Protein AF-A0A634SJA3-F1 (afdb_monomer_lite)

Structure (mmCIF, N/CA/C/O backbone):
data_AF-A0A634SJA3-F1
#
_entry.id   AF-A0A634SJA3-F1
#
loop_
_atom_site.group_PDB
_atom_site.id
_atom_site.type_symbol
_atom_site.label_atom_id
_atom_site.label_alt_id
_atom_site.label_comp_id
_atom_site.label_asym_id
_atom_site.label_entity_id
_atom_site.label_seq_id
_atom_site.pdbx_PDB_ins_code
_atom_site.Cartn_x
_atom_site.Cartn_y
_atom_site.Cartn_z
_atom_site.occupancy
_atom_site.B_iso_or_equiv
_atom_site.auth_seq_id
_atom_site.auth_comp_id
_atom_site.auth_asym_id
_atom_site.auth_atom_id
_atom_site.pdbx_PDB_model_num
ATOM 1 N N . SER A 1 1 ? 18.420 -2.431 -9.623 1.00 83.38 1 SER A N 1
ATOM 2 C CA . SER A 1 1 ? 17.813 -1.610 -10.699 1.00 83.38 1 SER A CA 1
ATOM 3 C C . SER A 1 1 ? 16.588 -0.881 -10.156 1.00 83.38 1 SER A C 1
ATOM 5 O O . SER A 1 1 ? 16.054 -1.314 -9.140 1.00 83.38 1 SER A O 1
ATOM 7 N N . ARG A 1 2 ? 16.117 0.197 -10.808 1.00 91.25 2 ARG A N 1
ATOM 8 C CA . ARG A 1 2 ? 14.916 0.947 -10.366 1.00 91.25 2 ARG A CA 1
ATOM 9 C C . ARG A 1 2 ? 13.668 0.058 -10.264 1.00 91.25 2 ARG A C 1
ATOM 11 O O . ARG A 1 2 ? 12.908 0.190 -9.316 1.00 91.25 2 ARG A O 1
ATOM 18 N N . TYR A 1 3 ? 13.510 -0.892 -11.187 1.00 94.38 3 TYR A N 1
ATOM 19 C CA . TYR A 1 3 ? 12.440 -1.893 -11.140 1.00 94.38 3 TYR A CA 1
ATOM 20 C C . TYR A 1 3 ? 12.513 -2.790 -9.892 1.00 94.38 3 TYR A C 1
ATOM 22 O O . TYR A 1 3 ? 11.496 -3.015 -9.246 1.00 94.38 3 TYR A O 1
ATOM 30 N N . ALA A 1 4 ? 13.707 -3.266 -9.515 1.00 94.94 4 ALA A N 1
ATOM 31 C CA . ALA A 1 4 ? 13.876 -4.087 -8.313 1.00 94.94 4 ALA A CA 1
ATOM 32 C C . ALA A 1 4 ? 13.515 -3.314 -7.033 1.00 94.94 4 ALA A C 1
ATOM 34 O O . ALA A 1 4 ? 12.789 -3.842 -6.197 1.00 94.94 4 ALA A O 1
ATOM 35 N N . ALA A 1 5 ? 13.945 -2.051 -6.930 1.00 96.38 5 ALA A N 1
ATOM 36 C CA . ALA A 1 5 ? 13.578 -1.182 -5.813 1.00 96.38 5 ALA A CA 1
ATOM 37 C C . ALA A 1 5 ? 12.058 -0.956 -5.752 1.00 96.38 5 ALA A C 1
ATOM 39 O O . ALA A 1 5 ? 11.455 -1.135 -4.704 1.00 96.38 5 ALA A O 1
ATOM 40 N N . ALA A 1 6 ? 11.407 -0.667 -6.884 1.00 96.31 6 ALA A N 1
ATOM 41 C CA . ALA A 1 6 ? 9.954 -0.500 -6.917 1.00 96.31 6 ALA A CA 1
ATOM 42 C C . ALA A 1 6 ? 9.183 -1.782 -6.582 1.00 96.31 6 ALA A C 1
ATOM 44 O O . ALA A 1 6 ? 8.102 -1.714 -6.002 1.00 96.31 6 ALA A O 1
ATOM 45 N N . LYS A 1 7 ? 9.735 -2.956 -6.912 1.00 97.75 7 LYS A N 1
ATOM 46 C CA . LYS A 1 7 ? 9.153 -4.246 -6.523 1.00 97.75 7 LYS A CA 1
ATOM 47 C C . LYS A 1 7 ? 9.174 -4.415 -5.004 1.00 97.75 7 LYS A C 1
ATOM 49 O O . LYS A 1 7 ? 8.191 -4.870 -4.427 1.00 97.75 7 LYS A O 1
ATOM 54 N N . GLU A 1 8 ? 10.277 -4.035 -4.367 1.00 97.56 8 GLU A N 1
ATOM 55 C CA . GLU A 1 8 ? 10.396 -4.032 -2.910 1.00 97.56 8 GLU A CA 1
ATOM 56 C C . GLU A 1 8 ? 9.456 -3.003 -2.271 1.00 97.56 8 GLU A C 1
ATOM 58 O O . GLU A 1 8 ? 8.716 -3.354 -1.355 1.00 97.56 8 GLU A O 1
ATOM 63 N N . THR A 1 9 ? 9.394 -1.777 -2.805 1.00 97.88 9 THR A N 1
ATOM 64 C CA . THR A 1 9 ? 8.454 -0.741 -2.347 1.00 97.88 9 THR A CA 1
ATOM 65 C C . THR A 1 9 ? 7.007 -1.2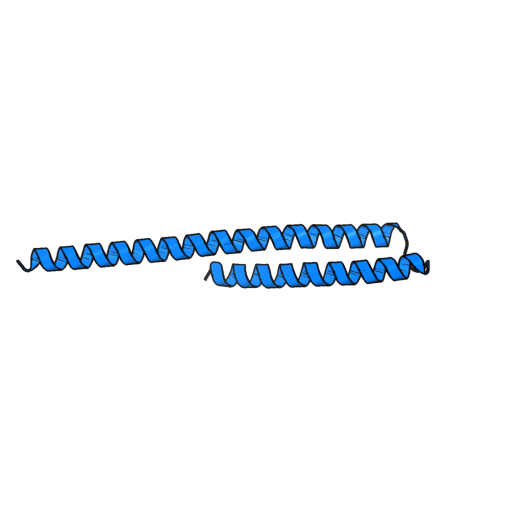25 -2.406 1.00 97.88 9 THR A C 1
ATOM 67 O O . THR A 1 9 ? 6.289 -1.090 -1.419 1.00 97.88 9 THR A O 1
ATOM 70 N N . TYR A 1 10 ? 6.588 -1.843 -3.517 1.00 98.31 10 TYR A N 1
ATOM 71 C CA . TYR A 1 10 ? 5.253 -2.431 -3.630 1.00 98.31 10 TYR A CA 1
ATOM 72 C C . TYR A 1 10 ? 5.020 -3.526 -2.581 1.00 98.31 10 TYR A C 1
ATOM 74 O O . TYR A 1 10 ? 3.999 -3.517 -1.903 1.00 98.31 10 TYR A O 1
ATOM 82 N N . SER A 1 11 ? 5.986 -4.426 -2.372 1.00 98.38 11 SER A N 1
ATOM 83 C CA . SER A 1 11 ? 5.869 -5.486 -1.360 1.00 98.38 11 SER A CA 1
ATOM 84 C C . SER A 1 11 ? 5.767 -4.945 0.073 1.00 98.38 11 SER A C 1
ATOM 86 O O . SER A 1 11 ? 5.092 -5.535 0.919 1.00 98.38 11 SER A O 1
ATOM 88 N N . VAL A 1 12 ? 6.447 -3.841 0.385 1.00 98.25 12 VAL A N 1
ATOM 89 C CA . VAL A 1 12 ? 6.321 -3.170 1.687 1.00 98.25 12 VAL A CA 1
ATOM 90 C C . VAL A 1 12 ? 4.946 -2.515 1.820 1.00 98.25 12 VAL A C 1
ATOM 92 O O . VAL A 1 12 ? 4.297 -2.688 2.850 1.00 98.25 12 VAL A O 1
ATOM 95 N N . ALA A 1 13 ? 4.476 -1.819 0.783 1.00 98.25 13 ALA A N 1
ATOM 96 C CA . ALA A 1 13 ? 3.173 -1.161 0.791 1.00 98.25 13 ALA A CA 1
ATOM 97 C C . ALA A 1 13 ? 2.009 -2.164 0.897 1.00 98.25 13 ALA A C 1
ATOM 99 O O . ALA A 1 13 ? 1.075 -1.943 1.661 1.00 98.25 13 ALA A O 1
ATOM 100 N N . GLU A 1 14 ? 2.096 -3.305 0.210 1.00 98.31 14 GLU A N 1
ATOM 101 C CA . GLU A 1 14 ? 1.121 -4.400 0.292 1.00 98.31 14 GLU A CA 1
ATOM 102 C C . GLU A 1 14 ? 1.036 -4.989 1.710 1.00 98.31 14 GLU A C 1
ATOM 104 O O . GLU A 1 14 ? -0.056 -5.160 2.261 1.00 98.31 14 GLU A O 1
ATOM 109 N N . ARG A 1 15 ? 2.189 -5.226 2.351 1.00 98.31 15 ARG A N 1
ATOM 110 C CA . ARG A 1 15 ? 2.240 -5.663 3.756 1.00 98.31 15 ARG A CA 1
ATOM 111 C C . ARG A 1 15 ? 1.680 -4.606 4.703 1.00 98.31 15 ARG A C 1
ATOM 113 O O . ARG A 1 15 ? 0.927 -4.944 5.607 1.00 98.31 15 ARG A O 1
ATOM 120 N N . SER A 1 16 ? 2.011 -3.334 4.488 1.00 98.00 16 SER A N 1
ATOM 121 C CA . SER A 1 16 ? 1.490 -2.229 5.297 1.00 98.00 16 SER A CA 1
ATOM 122 C C . SER A 1 16 ? -0.032 -2.122 5.199 1.00 98.00 16 SER A C 1
ATOM 124 O O . SER A 1 16 ? -0.684 -1.989 6.231 1.00 98.00 16 SER A O 1
ATOM 126 N N . HIS A 1 17 ? -0.602 -2.247 3.998 1.00 98.12 17 HIS A N 1
ATOM 127 C CA . HIS A 1 17 ? -2.051 -2.262 3.801 1.00 98.12 17 HIS A CA 1
ATOM 128 C C . HIS A 1 17 ? -2.715 -3.455 4.498 1.00 98.12 17 HIS A C 1
ATOM 130 O O . HIS A 1 17 ? -3.694 -3.274 5.219 1.00 98.12 17 HIS A O 1
ATOM 136 N N . THR A 1 18 ? -2.142 -4.654 4.355 1.00 98.12 18 THR A N 1
ATOM 137 C CA . THR A 1 18 ? -2.647 -5.869 5.017 1.00 98.12 18 THR A CA 1
ATOM 138 C C . THR A 1 18 ? -2.651 -5.718 6.539 1.00 98.12 18 THR A C 1
ATOM 140 O O . THR A 1 18 ? -3.656 -5.998 7.188 1.00 98.12 18 THR A O 1
ATOM 143 N N . ASN A 1 19 ? -1.556 -5.214 7.110 1.00 98.00 19 ASN A N 1
ATOM 144 C CA . ASN A 1 19 ? -1.450 -4.988 8.549 1.00 98.00 19 ASN A CA 1
ATOM 145 C C . ASN A 1 19 ? -2.462 -3.940 9.035 1.00 98.00 19 ASN A C 1
ATOM 147 O O . ASN A 1 19 ? -3.061 -4.112 10.092 1.00 98.00 19 ASN A O 1
ATOM 151 N N . ALA A 1 20 ? -2.674 -2.866 8.268 1.00 97.88 20 ALA A N 1
ATOM 152 C CA . ALA A 1 20 ? -3.631 -1.822 8.625 1.00 97.88 20 ALA A CA 1
ATOM 153 C C . ALA A 1 20 ? -5.087 -2.325 8.592 1.00 97.88 20 ALA A C 1
ATOM 155 O O . ALA A 1 20 ? -5.891 -1.927 9.436 1.00 97.88 20 ALA A O 1
ATOM 156 N N . LEU A 1 21 ? -5.425 -3.239 7.673 1.00 98.19 21 LEU A N 1
ATOM 157 C CA . LEU A 1 21 ? -6.728 -3.914 7.667 1.00 98.19 21 LEU A CA 1
ATOM 158 C C . LEU A 1 21 ? -6.924 -4.771 8.922 1.00 98.19 21 LEU A C 1
ATOM 160 O O . LEU A 1 21 ? -7.925 -4.610 9.613 1.00 98.19 21 LEU A O 1
ATOM 164 N N . GLN A 1 22 ? -5.943 -5.609 9.265 1.00 98.00 22 GLN A N 1
ATOM 165 C CA . GLN A 1 22 ? -5.998 -6.440 10.474 1.00 98.00 22 GLN A CA 1
ATOM 166 C C . GLN A 1 22 ? -6.109 -5.595 11.751 1.00 98.00 22 GLN A C 1
ATOM 168 O O . GLN A 1 22 ? -6.864 -5.926 12.664 1.00 98.00 22 GLN A O 1
ATOM 173 N N . LEU A 1 23 ? -5.386 -4.473 11.811 1.00 97.06 23 LEU A N 1
ATOM 174 C CA . LEU A 1 23 ? -5.470 -3.539 12.932 1.00 97.06 23 LEU A CA 1
ATOM 175 C C . LEU A 1 23 ? -6.858 -2.896 13.034 1.00 97.06 23 LEU A C 1
ATOM 177 O O . LEU A 1 23 ? -7.391 -2.750 14.130 1.00 97.06 23 LEU A O 1
ATOM 181 N N . THR A 1 24 ? -7.459 -2.547 11.896 1.00 96.94 24 THR A N 1
ATOM 182 C CA . THR A 1 24 ? -8.818 -1.995 11.845 1.00 96.94 24 THR A CA 1
ATOM 183 C C . THR A 1 24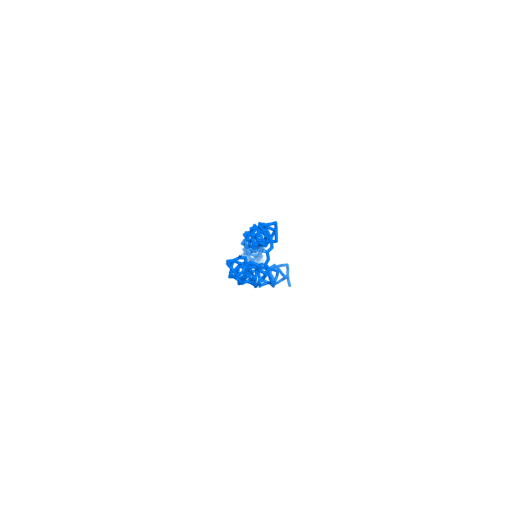 ? -9.850 -3.003 12.351 1.00 96.94 24 THR A C 1
ATOM 185 O O . THR A 1 24 ? -10.736 -2.632 13.116 1.00 96.94 24 THR A O 1
ATOM 188 N N . GLU A 1 25 ? -9.723 -4.279 11.973 1.00 97.31 25 GLU A N 1
ATOM 189 C CA . GLU A 1 25 ? -10.593 -5.352 12.473 1.00 97.31 25 GLU A CA 1
ATOM 190 C C . GLU A 1 25 ? -10.490 -5.500 13.997 1.00 97.31 25 GLU A C 1
ATOM 192 O O . GLU A 1 25 ? -11.509 -5.619 14.678 1.00 97.31 25 GLU A O 1
ATOM 197 N N . LEU A 1 26 ? -9.275 -5.425 14.549 1.00 97.56 26 LEU A N 1
ATOM 198 C CA . LEU A 1 26 ? -9.063 -5.436 15.998 1.00 97.56 26 LEU A CA 1
ATOM 199 C C . LEU A 1 26 ? -9.720 -4.224 16.673 1.00 97.56 26 LEU A C 1
ATOM 201 O O . LEU A 1 26 ? -10.422 -4.372 17.671 1.00 97.56 26 LEU A O 1
ATOM 205 N N . TYR A 1 27 ? -9.537 -3.027 16.114 1.00 97.31 27 TYR A N 1
ATOM 206 C CA . TYR A 1 27 ? -10.124 -1.798 16.655 1.00 97.31 27 TYR A CA 1
ATOM 207 C C . TYR A 1 27 ? -11.652 -1.832 16.618 1.00 97.31 27 TYR A C 1
ATOM 209 O O . TYR A 1 27 ? -12.304 -1.286 17.506 1.00 97.31 27 TYR A O 1
ATOM 217 N N . GLU A 1 28 ? -12.238 -2.487 15.618 1.00 97.06 28 GLU A N 1
ATOM 218 C CA . GLU A 1 28 ? -13.680 -2.692 15.542 1.00 97.06 28 GLU A CA 1
ATOM 219 C C . GLU A 1 28 ? -14.183 -3.599 16.670 1.00 97.06 28 GLU A C 1
ATOM 221 O O . GLU A 1 28 ? -15.186 -3.273 17.310 1.00 97.06 28 GLU A O 1
ATOM 226 N N . GLN A 1 29 ? -13.458 -4.676 16.982 1.00 97.25 29 GLN A N 1
ATOM 227 C CA . GLN A 1 29 ? -13.773 -5.545 18.120 1.00 97.25 29 GLN A CA 1
ATOM 228 C C . GLN A 1 29 ? -13.655 -4.793 19.453 1.00 97.25 29 GLN A C 1
ATOM 230 O O . GLN A 1 29 ? -14.570 -4.832 20.274 1.00 97.25 29 GLN A O 1
ATOM 235 N N . GLU A 1 30 ? -12.565 -4.057 19.668 1.00 95.81 30 GLU A N 1
ATOM 236 C CA . GLU A 1 30 ? -12.357 -3.295 20.904 1.00 95.81 30 GLU A CA 1
ATOM 237 C C . GLU A 1 30 ? -13.372 -2.152 21.065 1.00 95.81 30 GLU A C 1
ATOM 239 O O . GLU A 1 30 ? -13.810 -1.863 22.181 1.00 95.81 30 GLU A O 1
ATOM 244 N N . PHE A 1 31 ? -13.800 -1.525 19.966 1.00 96.44 31 PHE A N 1
ATOM 245 C CA . PHE A 1 31 ? -14.876 -0.533 19.976 1.00 96.44 31 PHE A CA 1
ATOM 246 C C . PHE A 1 31 ? -16.212 -1.154 20.401 1.00 96.44 31 PHE A C 1
ATOM 248 O O . PHE A 1 31 ? -16.901 -0.596 21.254 1.00 96.44 31 PHE A O 1
ATOM 255 N N . GLN A 1 32 ? -16.560 -2.332 19.871 1.00 95.94 32 GLN A N 1
ATOM 256 C CA . GLN A 1 32 ? -17.776 -3.059 20.266 1.00 95.94 32 GLN A CA 1
ATOM 257 C C . GLN A 1 32 ? -17.773 -3.441 21.755 1.00 95.94 32 GLN A C 1
ATOM 259 O O . GLN A 1 32 ? -18.827 -3.464 22.388 1.00 95.94 32 GLN A O 1
ATOM 264 N N . LEU A 1 33 ? -16.592 -3.693 22.327 1.00 97.00 33 LEU A N 1
ATOM 265 C CA . LEU A 1 33 ? -16.401 -3.957 23.756 1.00 97.00 33 LEU A CA 1
ATOM 266 C C . LEU A 1 33 ? -16.330 -2.679 24.616 1.00 97.00 33 LEU A C 1
ATOM 268 O O . LEU A 1 33 ? -16.173 -2.774 25.833 1.00 97.00 33 LEU A O 1
ATOM 272 N N . GLY A 1 34 ? -16.419 -1.490 24.010 1.00 94.50 34 GLY A N 1
ATOM 273 C CA . GLY A 1 34 ? -16.311 -0.199 24.696 1.00 94.50 34 GLY A CA 1
ATOM 274 C C . GLY A 1 34 ? -14.897 0.155 25.171 1.00 94.50 34 GLY A C 1
ATOM 275 O O . GLY A 1 34 ? -14.737 1.057 25.990 1.00 94.50 34 GLY A O 1
ATOM 276 N N . GLN A 1 35 ? -13.872 -0.551 24.687 1.00 94.38 35 GLN A N 1
ATOM 277 C CA . GLN A 1 35 ? -12.466 -0.360 25.064 1.00 94.38 35 GLN A CA 1
ATOM 278 C C . GLN A 1 35 ? -11.756 0.689 24.197 1.00 94.38 35 GLN A C 1
ATOM 280 O O . GLN A 1 35 ? -10.773 1.290 24.630 1.00 94.38 35 GLN A O 1
ATOM 285 N N . LYS A 1 36 ? -12.267 0.933 22.986 1.00 94.56 36 LYS A N 1
ATOM 286 C CA . LYS A 1 36 ? -11.807 1.989 22.076 1.00 94.56 36 LYS A CA 1
ATOM 287 C C . LYS A 1 36 ? -12.907 2.995 21.814 1.00 94.56 36 LYS A C 1
ATOM 289 O O . LYS A 1 36 ? -14.091 2.665 21.828 1.00 94.56 36 LYS A O 1
ATOM 294 N N . SER A 1 37 ? -12.512 4.234 21.551 1.00 96.75 37 SER A N 1
ATOM 295 C CA . SER A 1 37 ? -13.450 5.269 21.142 1.00 96.75 37 SER A CA 1
ATOM 296 C C . SER A 1 37 ? -13.817 5.127 19.661 1.00 96.75 37 SER A C 1
ATOM 298 O O . SER A 1 37 ? -13.088 4.533 18.865 1.00 96.75 37 SER A O 1
ATOM 300 N N . LEU A 1 38 ? -14.933 5.741 19.259 1.00 95.56 38 LEU A N 1
ATOM 301 C CA . LEU A 1 38 ? -15.294 5.849 17.841 1.00 95.56 38 LEU A CA 1
ATOM 302 C C . LEU A 1 38 ? -14.202 6.572 17.034 1.00 95.56 38 LEU A C 1
ATOM 304 O O . LEU A 1 38 ? -13.977 6.251 15.870 1.00 95.56 38 LEU A O 1
ATOM 308 N N . LEU A 1 39 ? -13.512 7.535 17.655 1.00 97.38 39 LEU A N 1
ATOM 309 C CA . LEU A 1 39 ? -12.422 8.268 17.020 1.00 97.38 39 LEU A CA 1
ATOM 310 C C . LEU A 1 39 ? -11.233 7.348 16.711 1.00 97.38 39 LEU A C 1
ATOM 312 O O . LEU A 1 39 ? -10.663 7.454 15.626 1.00 97.38 39 LEU A O 1
ATOM 316 N N . ASP A 1 40 ? -10.900 6.422 17.614 1.00 96.50 40 ASP A N 1
ATOM 317 C CA . ASP A 1 40 ? -9.841 5.432 17.388 1.00 96.50 40 ASP A CA 1
ATOM 318 C C . ASP A 1 40 ? -10.194 4.526 16.203 1.00 96.50 40 ASP A C 1
ATOM 320 O O . ASP A 1 40 ? -9.377 4.325 15.303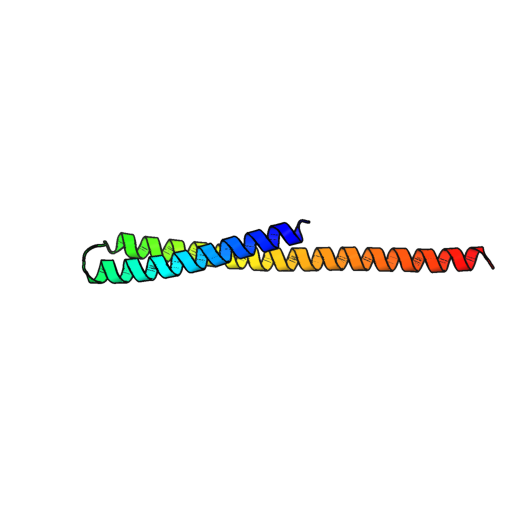 1.00 96.50 40 ASP A O 1
ATOM 324 N N . LEU A 1 41 ? -11.440 4.037 16.153 1.00 96.94 41 LEU A N 1
ATOM 325 C CA . LEU A 1 41 ? -11.924 3.209 15.047 1.00 96.94 41 LEU A CA 1
ATOM 326 C C . LEU A 1 41 ? -11.866 3.961 13.709 1.00 96.94 41 LEU A C 1
ATOM 328 O O . LEU A 1 41 ? -11.350 3.433 12.725 1.00 96.94 41 LEU A O 1
ATOM 332 N N . ILE A 1 42 ? -12.345 5.206 13.659 1.00 97.62 42 ILE A N 1
ATOM 333 C CA . ILE A 1 42 ? -12.292 6.029 12.440 1.00 97.62 42 ILE A CA 1
ATOM 334 C C . ILE A 1 42 ? -10.843 6.288 12.013 1.00 97.62 42 ILE A C 1
ATOM 336 O O . ILE A 1 42 ? -10.539 6.221 10.821 1.00 97.62 42 ILE A O 1
ATOM 340 N N . SER A 1 43 ? -9.946 6.537 12.968 1.00 97.75 43 SER A N 1
ATOM 341 C CA . SER A 1 43 ? -8.525 6.765 12.691 1.00 97.75 43 SER A CA 1
ATOM 342 C C . SER A 1 43 ? -7.879 5.523 12.074 1.00 97.75 43 SER A C 1
ATOM 344 O O . SER A 1 43 ? -7.262 5.635 11.016 1.00 97.75 43 SER A O 1
ATOM 346 N N . SER A 1 44 ? -8.126 4.333 12.638 1.00 97.56 44 SER A N 1
ATOM 347 C CA . SER A 1 44 ? -7.625 3.067 12.076 1.00 97.56 44 SER A CA 1
ATOM 348 C C . SER A 1 44 ? -8.140 2.809 10.652 1.00 97.56 44 SER A C 1
ATOM 350 O O . SER A 1 44 ? -7.366 2.471 9.756 1.00 97.56 44 SER A O 1
ATOM 352 N N . ARG A 1 45 ? -9.426 3.089 10.389 1.00 97.81 45 ARG A N 1
ATOM 353 C CA . ARG A 1 45 ? -10.019 2.980 9.045 1.00 97.81 45 ARG A CA 1
ATOM 354 C C . ARG A 1 45 ? -9.372 3.943 8.051 1.00 97.81 45 ARG A C 1
ATOM 356 O O . ARG A 1 45 ? -9.135 3.568 6.903 1.00 97.81 45 ARG A O 1
ATOM 363 N N . ASN A 1 46 ? -9.076 5.171 8.477 1.00 98.12 46 ASN A N 1
ATOM 364 C CA . ASN A 1 46 ? -8.367 6.133 7.639 1.00 98.12 46 ASN A CA 1
ATOM 365 C C . ASN A 1 46 ? -6.937 5.660 7.335 1.00 98.12 46 ASN A C 1
ATOM 367 O O . ASN A 1 46 ? -6.519 5.716 6.184 1.00 98.12 46 ASN A O 1
ATOM 371 N N . GLU A 1 47 ? -6.207 5.136 8.320 1.00 97.94 47 GLU A N 1
ATOM 372 C CA . GLU A 1 47 ? -4.871 4.564 8.107 1.00 97.94 47 GLU A CA 1
ATOM 373 C C . GLU A 1 47 ? -4.896 3.401 7.105 1.00 97.94 47 GLU A C 1
ATOM 375 O O . GLU A 1 47 ? -4.088 3.374 6.173 1.00 97.94 47 GLU A O 1
ATOM 380 N N . ALA A 1 48 ? -5.866 2.488 7.219 1.00 98.25 48 ALA A N 1
ATOM 381 C CA . ALA A 1 48 ? -6.049 1.399 6.259 1.00 98.25 48 ALA A CA 1
ATOM 382 C C . ALA A 1 48 ? -6.333 1.907 4.838 1.00 98.25 48 ALA A C 1
ATOM 384 O O . ALA A 1 48 ? -5.791 1.365 3.867 1.00 98.25 48 ALA A O 1
ATOM 385 N N . PHE A 1 49 ? -7.127 2.973 4.711 1.00 98.44 49 PHE A N 1
ATOM 386 C CA . PHE A 1 49 ? -7.398 3.620 3.430 1.00 98.44 49 PHE A CA 1
ATOM 387 C C . PHE A 1 49 ? -6.152 4.298 2.839 1.00 98.44 49 PHE A C 1
ATOM 389 O O . PHE A 1 49 ? -5.858 4.120 1.658 1.00 98.44 49 PHE A O 1
ATOM 396 N N . GLN A 1 50 ? -5.365 5.018 3.640 1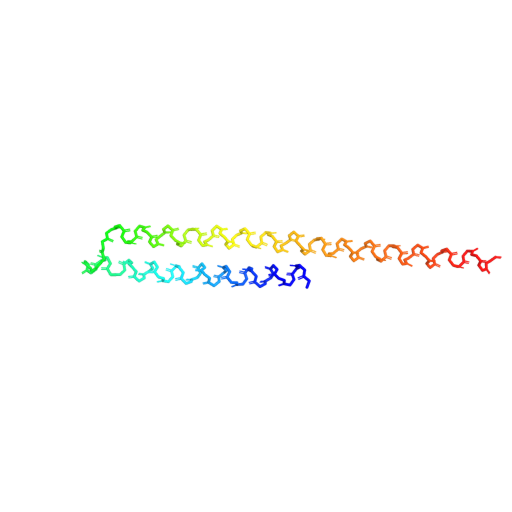.00 98.38 50 GLN A N 1
ATOM 397 C CA . GLN A 1 50 ? -4.117 5.633 3.168 1.00 98.38 50 GLN A CA 1
ATOM 398 C C . GLN A 1 50 ? -3.084 4.580 2.740 1.00 98.38 50 GLN A C 1
ATOM 400 O O . GLN A 1 50 ? -2.405 4.737 1.719 1.00 98.38 50 GLN A O 1
ATOM 405 N N . ALA A 1 51 ? -2.995 3.468 3.476 1.00 98.44 51 ALA A N 1
ATOM 406 C CA . ALA A 1 51 ? -2.139 2.346 3.109 1.00 98.44 51 ALA A CA 1
ATOM 407 C C . ALA A 1 51 ? -2.603 1.676 1.803 1.00 98.44 51 ALA A C 1
ATOM 409 O O . ALA A 1 51 ? -1.769 1.321 0.968 1.00 98.44 51 ALA A O 1
ATOM 410 N N . TYR A 1 52 ? -3.919 1.571 1.578 1.00 98.56 52 TYR A N 1
ATOM 411 C CA . TYR A 1 52 ? -4.483 1.097 0.311 1.00 98.56 52 TYR A CA 1
ATOM 412 C C . TYR A 1 52 ? -4.080 1.994 -0.866 1.00 98.56 52 TYR A C 1
ATOM 414 O O . TYR A 1 52 ? -3.562 1.495 -1.865 1.00 98.56 52 TYR A O 1
ATOM 422 N N . VAL A 1 53 ? -4.258 3.314 -0.740 1.00 98.56 53 VAL A N 1
ATOM 423 C CA . VAL A 1 53 ? -3.850 4.282 -1.775 1.00 98.56 53 VAL A CA 1
ATOM 424 C C . VAL A 1 53 ? -2.358 4.132 -2.091 1.00 98.56 53 VAL A C 1
ATOM 426 O O . VAL A 1 53 ? -1.984 3.951 -3.248 1.00 98.56 53 VAL A O 1
ATOM 429 N N . SER A 1 54 ? -1.513 4.072 -1.059 1.00 98.31 54 SER A N 1
ATOM 430 C CA . SER A 1 54 ? -0.059 3.904 -1.211 1.00 98.31 54 SER A CA 1
ATOM 431 C C . SER A 1 54 ? 0.327 2.580 -1.892 1.00 98.31 54 SER A C 1
ATOM 433 O O . SER A 1 54 ? 1.252 2.520 -2.712 1.00 98.31 54 SER A O 1
ATOM 435 N N . MET A 1 55 ? -0.385 1.492 -1.586 1.00 98.50 55 MET A N 1
ATOM 436 C CA . MET A 1 55 ? -0.206 0.199 -2.250 1.00 98.50 55 MET A CA 1
ATOM 437 C C . MET A 1 55 ? -0.555 0.288 -3.741 1.00 98.50 55 MET A C 1
ATOM 439 O O . MET A 1 55 ? 0.191 -0.215 -4.583 1.00 98.50 55 MET A O 1
ATOM 443 N N . ILE A 1 56 ? -1.660 0.946 -4.087 1.00 98.56 56 ILE A N 1
ATOM 444 C CA . ILE A 1 56 ? -2.068 1.129 -5.481 1.00 98.56 56 ILE A CA 1
ATOM 445 C C . ILE A 1 56 ? -1.047 1.984 -6.246 1.00 98.56 56 ILE A C 1
ATOM 447 O O . ILE A 1 56 ? -0.610 1.587 -7.329 1.00 98.56 56 ILE A O 1
ATOM 451 N N . ASP A 1 57 ? -0.591 3.092 -5.670 1.00 98.44 57 ASP A N 1
ATOM 452 C CA . ASP A 1 57 ? 0.401 3.971 -6.300 1.00 98.44 57 ASP A CA 1
ATOM 453 C C . ASP A 1 57 ? 1.737 3.257 -6.545 1.00 98.44 57 ASP A C 1
ATOM 455 O O . ASP A 1 57 ? 2.327 3.343 -7.632 1.00 98.44 57 ASP A O 1
ATOM 459 N N . SER A 1 58 ? 2.210 2.483 -5.565 1.00 98.38 58 SER A N 1
ATOM 460 C CA . SER A 1 58 ? 3.437 1.690 -5.713 1.00 98.38 58 SER A CA 1
ATOM 461 C C . SER A 1 58 ? 3.288 0.571 -6.752 1.00 98.38 58 SER A C 1
ATOM 463 O O . SER A 1 58 ? 4.228 0.313 -7.510 1.00 98.38 58 SER A O 1
ATOM 465 N N . LYS A 1 59 ? 2.099 -0.035 -6.877 1.00 98.50 59 LYS A N 1
ATOM 466 C CA . LYS A 1 59 ? 1.788 -1.032 -7.916 1.00 98.50 59 LYS A CA 1
ATOM 467 C C . LYS A 1 59 ? 1.905 -0.446 -9.319 1.00 98.50 59 LYS A C 1
ATOM 469 O O . LYS A 1 59 ? 2.550 -1.035 -10.188 1.00 98.50 59 LYS A O 1
ATOM 474 N N . TYR A 1 60 ? 1.312 0.722 -9.551 1.00 98.50 60 TYR A N 1
ATOM 475 C CA . TYR A 1 60 ? 1.393 1.375 -10.858 1.00 98.50 60 TYR A CA 1
ATOM 476 C C . TYR A 1 60 ? 2.801 1.891 -11.157 1.00 98.50 60 TYR A C 1
ATOM 478 O O . TYR A 1 60 ? 3.282 1.742 -12.283 1.00 98.50 60 TYR A O 1
ATOM 486 N N . SER A 1 61 ? 3.515 2.384 -10.145 1.00 98.12 61 SER A N 1
ATOM 487 C CA . SER A 1 61 ? 4.931 2.746 -10.272 1.00 98.12 61 SER A CA 1
ATOM 488 C C . SER A 1 61 ? 5.789 1.553 -10.710 1.00 98.12 61 SER A C 1
ATOM 490 O O . SER A 1 61 ? 6.632 1.681 -11.603 1.00 98.12 61 SER A O 1
ATOM 492 N N . LEU A 1 62 ? 5.538 0.365 -10.147 1.00 98.19 62 LEU A N 1
ATOM 493 C CA . LEU A 1 62 ? 6.194 -0.877 -10.554 1.00 98.19 62 LEU A CA 1
ATOM 494 C C . LEU A 1 62 ? 5.912 -1.221 -12.026 1.00 98.19 62 LEU A C 1
ATOM 496 O O . LEU A 1 62 ? 6.836 -1.589 -12.756 1.00 98.19 62 LEU A O 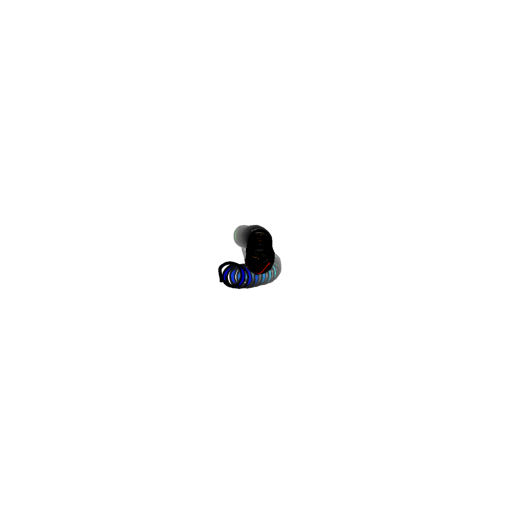1
ATOM 500 N N . TYR A 1 63 ? 4.665 -1.083 -12.483 1.00 98.19 63 TYR A N 1
ATOM 501 C CA . TYR A 1 63 ? 4.303 -1.329 -13.883 1.00 98.19 63 TYR A CA 1
ATOM 502 C C . TYR A 1 63 ? 4.987 -0.363 -14.848 1.00 98.19 63 TYR A C 1
ATOM 504 O O . TYR A 1 63 ? 5.555 -0.809 -15.846 1.00 98.19 63 TYR A O 1
ATOM 512 N N . ILE A 1 64 ? 5.013 0.932 -14.529 1.00 98.19 64 ILE A N 1
ATOM 513 C CA . ILE A 1 64 ? 5.705 1.942 -15.339 1.00 98.19 64 ILE A CA 1
ATOM 514 C C . ILE A 1 64 ? 7.192 1.595 -15.467 1.00 98.19 64 ILE A C 1
ATOM 516 O O . ILE A 1 64 ? 7.739 1.580 -16.570 1.00 98.19 64 ILE A O 1
ATOM 520 N N . LEU A 1 65 ? 7.849 1.252 -14.358 1.00 97.94 65 LEU A N 1
ATOM 521 C CA . LEU A 1 65 ? 9.272 0.909 -14.367 1.00 97.94 65 LEU A CA 1
ATOM 522 C C . LEU A 1 65 ? 9.562 -0.391 -15.123 1.00 97.94 65 LEU A C 1
ATOM 524 O O . LEU A 1 65 ? 10.599 -0.497 -15.779 1.00 97.94 65 LEU A O 1
ATOM 528 N N . LYS A 1 66 ? 8.643 -1.361 -15.084 1.00 97.31 66 LYS A N 1
ATOM 529 C CA . LYS A 1 66 ? 8.736 -2.578 -15.900 1.00 97.31 66 LYS A CA 1
ATOM 530 C C . LYS A 1 66 ? 8.695 -2.249 -17.392 1.00 97.31 66 LYS A C 1
ATOM 532 O O . LYS A 1 66 ? 9.520 -2.755 -18.147 1.00 97.31 66 LYS A O 1
ATOM 537 N N . LEU A 1 67 ? 7.763 -1.390 -17.808 1.00 97.38 67 LEU A N 1
ATOM 538 C CA . LEU A 1 67 ? 7.642 -0.950 -19.201 1.00 97.38 67 LEU A CA 1
ATOM 539 C C . LEU A 1 67 ? 8.886 -0.185 -19.660 1.00 97.38 67 LEU A C 1
ATOM 541 O O . LEU A 1 67 ? 9.398 -0.447 -20.745 1.00 97.38 67 LEU A O 1
ATOM 545 N N . GLN A 1 68 ? 9.425 0.699 -18.820 1.00 96.69 68 GLN A N 1
ATOM 546 C CA . GLN A 1 68 ? 10.673 1.409 -19.113 1.00 96.69 68 GLN A CA 1
ATOM 547 C C . GLN A 1 68 ? 11.855 0.447 -19.276 1.00 96.69 68 GLN A C 1
ATOM 549 O O . GLN A 1 68 ? 12.641 0.597 -20.209 1.00 96.69 68 GLN A O 1
ATOM 554 N N . GLN A 1 69 ? 11.967 -0.570 -18.416 1.00 95.44 69 GLN A N 1
ATOM 555 C CA . GLN A 1 69 ? 13.009 -1.590 -18.543 1.00 95.44 69 GLN A CA 1
ATOM 556 C C . GLN A 1 69 ? 12.872 -2.388 -19.848 1.00 95.44 69 GLN A C 1
ATOM 558 O O . GLN A 1 69 ? 13.871 -2.617 -20.524 1.00 95.44 69 GLN A O 1
ATOM 563 N N . LEU A 1 70 ? 11.652 -2.788 -20.219 1.00 96.06 70 LEU A N 1
ATOM 564 C CA . LEU A 1 70 ? 11.394 -3.488 -21.481 1.00 96.06 70 LEU A CA 1
ATOM 565 C C . LEU A 1 70 ? 11.717 -2.614 -22.696 1.00 96.06 70 LEU A C 1
ATOM 567 O O . LEU A 1 70 ? 12.333 -3.095 -23.640 1.00 96.06 70 LEU A O 1
ATOM 571 N N . SER A 1 71 ? 11.361 -1.329 -22.649 1.00 96.44 71 SER A N 1
ATOM 572 C CA . SER A 1 71 ? 11.703 -0.367 -23.698 1.00 96.44 71 SER A CA 1
ATOM 573 C C . SER A 1 71 ? 13.218 -0.239 -23.871 1.00 96.44 71 SER A C 1
ATOM 575 O O . SER A 1 71 ? 13.714 -0.323 -24.990 1.00 96.44 71 SER A O 1
ATOM 577 N N . LEU A 1 72 ? 13.979 -0.126 -22.777 1.00 94.56 72 LEU A N 1
ATOM 578 C CA . LEU A 1 72 ? 15.445 -0.080 -22.831 1.00 94.56 72 LEU A CA 1
ATOM 579 C C . LEU A 1 72 ? 16.042 -1.345 -23.462 1.00 94.56 72 LEU A C 1
ATOM 581 O O . LEU A 1 72 ? 16.948 -1.248 -24.286 1.00 94.56 72 LEU A O 1
ATOM 585 N N . ILE A 1 73 ? 15.516 -2.522 -23.108 1.00 94.50 73 ILE A N 1
ATOM 586 C CA . ILE A 1 73 ? 15.940 -3.794 -23.710 1.00 94.50 73 ILE A CA 1
ATOM 587 C C . ILE A 1 73 ? 15.625 -3.803 -25.208 1.00 94.50 73 ILE A C 1
ATOM 589 O O . ILE A 1 73 ? 16.484 -4.176 -25.999 1.00 94.50 73 ILE A O 1
ATOM 593 N N . PHE A 1 74 ? 14.433 -3.360 -25.609 1.00 94.75 74 PHE A N 1
ATOM 594 C CA . PHE A 1 74 ? 14.047 -3.279 -27.016 1.00 94.75 74 PHE A CA 1
ATOM 595 C C . PHE A 1 74 ? 15.001 -2.388 -27.825 1.00 94.75 74 PHE A C 1
ATOM 597 O O . PHE A 1 74 ? 15.526 -2.839 -28.838 1.00 94.75 74 PHE A O 1
ATOM 604 N N . HIS A 1 75 ? 15.287 -1.173 -27.347 1.00 94.19 75 HIS A N 1
ATOM 605 C CA . HIS A 1 75 ? 16.217 -0.257 -28.020 1.00 94.19 75 HIS A CA 1
ATOM 606 C C . HIS A 1 75 ? 17.631 -0.842 -28.108 1.00 94.19 75 HIS A C 1
ATOM 608 O O . HIS A 1 75 ? 18.301 -0.684 -29.124 1.00 94.19 75 HIS A O 1
ATOM 614 N N . LEU A 1 76 ? 18.083 -1.551 -27.067 1.00 93.44 76 LEU A N 1
ATOM 615 C CA . LEU A 1 76 ? 19.372 -2.238 -27.092 1.00 93.44 76 LEU A CA 1
ATOM 616 C C . LEU A 1 76 ? 19.402 -3.344 -28.155 1.00 93.44 76 LEU A C 1
ATOM 618 O O . LEU A 1 76 ? 20.376 -3.446 -28.894 1.00 93.44 76 LEU A O 1
ATOM 622 N N . MET A 1 77 ? 18.352 -4.164 -28.250 1.00 93.88 77 MET A N 1
ATOM 623 C CA . MET A 1 77 ? 18.271 -5.209 -29.276 1.00 93.88 77 MET A CA 1
ATOM 624 C C . MET A 1 77 ? 18.242 -4.624 -30.689 1.00 93.88 77 MET A C 1
ATOM 626 O O . MET A 1 77 ? 18.919 -5.147 -31.570 1.00 93.88 77 MET A O 1
ATOM 630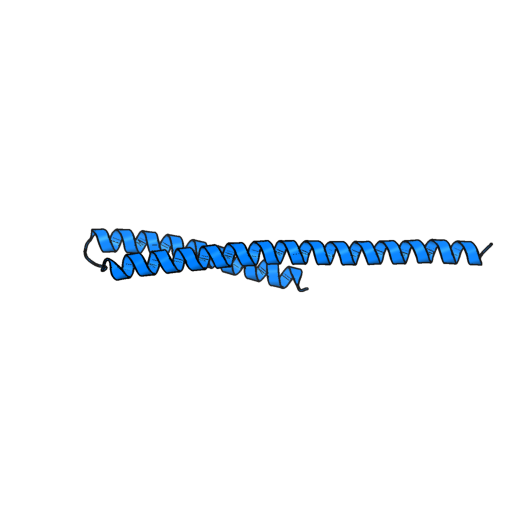 N N . ASP A 1 78 ? 17.480 -3.551 -30.899 1.00 93.19 78 ASP A N 1
ATOM 631 C CA . ASP A 1 78 ? 17.382 -2.871 -32.192 1.00 93.19 78 ASP A CA 1
ATOM 632 C C . ASP A 1 78 ? 18.736 -2.286 -32.619 1.00 93.19 78 ASP A C 1
ATOM 634 O O . ASP A 1 78 ? 19.202 -2.521 -33.733 1.00 93.19 78 ASP A O 1
ATOM 638 N N . TYR A 1 79 ? 19.441 -1.642 -31.683 1.00 92.69 79 TYR A N 1
ATOM 639 C CA . TYR A 1 79 ? 20.798 -1.147 -31.903 1.00 92.69 79 TYR A CA 1
ATOM 640 C C . TYR A 1 79 ? 21.780 -2.270 -32.273 1.00 92.69 79 TYR A C 1
ATOM 642 O O . TYR A 1 79 ? 22.515 -2.155 -33.253 1.00 92.69 79 TYR A O 1
ATOM 650 N N . LEU A 1 80 ? 21.777 -3.381 -31.526 1.00 91.88 80 LEU A N 1
ATOM 651 C CA . LEU A 1 80 ? 22.654 -4.526 -31.801 1.00 91.88 80 LEU A CA 1
ATOM 652 C C . LEU A 1 80 ? 22.352 -5.183 -33.159 1.00 91.88 80 LEU A C 1
ATOM 654 O O . LEU A 1 80 ? 23.273 -5.640 -33.843 1.00 91.88 80 LEU A O 1
ATOM 658 N N . LYS A 1 81 ? 21.082 -5.201 -33.577 1.00 89.81 81 LYS A N 1
ATOM 659 C CA . LYS A 1 81 ? 20.668 -5.689 -34.897 1.00 89.81 81 LYS A CA 1
ATOM 660 C C . LYS A 1 81 ? 21.151 -4.770 -36.027 1.00 89.81 81 LYS A C 1
ATOM 662 O O . LYS A 1 81 ? 21.735 -5.247 -36.995 1.00 89.81 81 LYS A O 1
ATOM 667 N N . GLY A 1 82 ? 20.969 -3.455 -35.898 1.00 77.94 82 GLY A N 1
ATOM 668 C CA . GLY A 1 82 ? 21.447 -2.494 -36.901 1.00 77.94 82 GLY A CA 1
ATOM 669 C C . GLY A 1 82 ? 22.972 -2.507 -37.072 1.00 77.94 82 GLY A C 1
ATOM 670 O O . GLY A 1 82 ? 23.482 -2.331 -38.181 1.00 77.94 82 GLY A O 1
ATOM 671 N N . ASN A 1 83 ? 23.711 -2.781 -35.992 1.00 71.19 83 ASN A N 1
ATOM 672 C CA . ASN A 1 83 ? 25.169 -2.885 -36.042 1.00 71.19 83 ASN A CA 1
ATOM 673 C C . ASN A 1 83 ? 25.644 -4.150 -36.780 1.00 71.19 83 ASN A C 1
ATOM 675 O O . ASN A 1 83 ? 26.579 -4.086 -37.573 1.00 71.19 83 ASN A O 1
ATOM 679 N N . THR A 1 84 ? 24.965 -5.285 -36.582 1.00 66.56 84 THR A N 1
ATOM 680 C CA . THR A 1 84 ? 25.296 -6.541 -37.281 1.00 66.56 84 THR A CA 1
ATOM 681 C C . THR A 1 84 ? 25.008 -6.471 -38.783 1.00 66.56 84 THR A C 1
ATOM 683 O O . THR A 1 84 ? 25.766 -7.022 -39.581 1.00 66.56 84 THR A O 1
ATOM 686 N N . GLU A 1 85 ? 23.965 -5.747 -39.199 1.00 62.25 85 GLU A N 1
ATOM 687 C CA . GLU A 1 85 ? 23.678 -5.501 -40.620 1.00 62.25 85 GLU A CA 1
ATOM 688 C C . GLU A 1 85 ? 24.697 -4.544 -41.271 1.00 62.25 85 GLU A C 1
ATOM 690 O O . GLU A 1 85 ? 25.081 -4.752 -42.423 1.00 62.25 85 GLU A O 1
ATOM 695 N N . SER A 1 86 ? 25.195 -3.540 -40.535 1.00 60.12 86 SER A N 1
ATOM 696 C CA . SER A 1 86 ? 26.258 -2.643 -41.019 1.00 60.12 86 SER A CA 1
ATOM 697 C C . SER A 1 86 ? 27.595 -3.359 -41.227 1.00 60.12 86 SER A C 1
ATOM 699 O O . SER A 1 86 ? 28.238 -3.150 -42.254 1.00 60.12 86 SER A O 1
ATOM 701 N N . GLU A 1 87 ? 28.009 -4.237 -40.310 1.00 58.38 87 GLU A N 1
ATOM 702 C CA . GLU A 1 87 ? 29.274 -4.981 -40.437 1.00 58.38 87 GLU A CA 1
ATOM 703 C C . GLU A 1 87 ? 29.280 -5.936 -41.647 1.00 58.38 87 GLU A C 1
ATOM 705 O O . GLU A 1 87 ? 30.270 -6.014 -42.375 1.00 58.38 87 GLU A O 1
ATOM 710 N N . LEU A 1 88 ? 28.152 -6.595 -41.938 1.00 58.59 88 LEU A N 1
ATOM 711 C CA . LEU A 1 88 ? 27.992 -7.459 -43.118 1.00 58.59 88 LEU A CA 1
ATOM 712 C C . LEU A 1 88 ? 28.039 -6.696 -44.451 1.00 58.59 88 LEU A C 1
ATOM 714 O O . LEU A 1 88 ? 28.401 -7.280 -45.473 1.00 58.59 88 LEU A O 1
ATOM 718 N N . ASN A 1 89 ? 27.670 -5.414 -44.456 1.00 55.62 89 ASN A N 1
ATOM 719 C CA . ASN A 1 89 ? 27.667 -4.579 -45.658 1.00 55.62 89 ASN A CA 1
ATOM 720 C C . ASN A 1 89 ? 29.042 -3.950 -45.946 1.00 55.62 89 ASN A C 1
ATOM 722 O O . ASN A 1 89 ? 29.319 -3.597 -47.085 1.00 55.62 89 ASN A O 1
ATOM 726 N N . VAL A 1 90 ? 29.912 -3.835 -44.935 1.00 56.31 90 VAL A N 1
ATOM 727 C CA . VAL A 1 90 ? 31.305 -3.369 -45.085 1.00 56.31 90 VAL A CA 1
ATOM 728 C C . VAL A 1 90 ? 32.241 -4.497 -45.553 1.00 56.31 90 VAL A C 1
ATOM 730 O O . VAL A 1 90 ? 33.298 -4.223 -46.115 1.00 56.31 90 VAL A O 1
ATOM 733 N N . MET A 1 91 ? 31.866 -5.767 -45.352 1.00 51.91 91 MET A N 1
ATOM 734 C CA . MET A 1 91 ? 32.642 -6.938 -45.799 1.00 51.91 91 MET A CA 1
ATOM 735 C C . MET A 1 91 ? 32.277 -7.454 -47.209 1.00 51.91 91 MET A C 1
ATOM 737 O O . MET A 1 91 ? 32.829 -8.474 -47.629 1.00 51.91 91 MET A O 1
ATOM 741 N N . LYS A 1 92 ? 31.363 -6.794 -47.932 1.00 45.84 92 LYS A N 1
ATOM 742 C CA . LYS A 1 92 ? 31.046 -7.065 -49.348 1.00 45.84 92 LYS A CA 1
ATOM 743 C C . LYS A 1 92 ? 31.697 -6.034 -50.259 1.00 45.84 92 LYS A C 1
ATOM 745 O O . LYS A 1 92 ? 32.117 -6.450 -51.361 1.00 45.84 92 LYS A O 1
#

Sequence (92 aa):
SRYAAAKETYSVAERSHTNALQLTELYEQEFQLGQKSLLDLISSRNEAFQAYVSMIDSKYSLYILKLQQLSLIFHLMDYLKGNTESELNVMK

Foldseek 3Di:
DQLVVLVVQLVVLVVQLVVLVVVLVVLVVCVVVVNDDPVVNVVSVVSSVVSVVSNVVSVVVSVVVVVVVVVVVVVVVVVVVVVVVVVVVVVD

Organism: Salmonella typhimurium (NCBI:txid90371)

Radius of gyration: 24.27 Å; chains: 1; bounding box: 50×16×74 Å

Secondary structure (DSSP, 8-state):
-HHHHHHHHHHHHHHHHHHHHHHHHHHHHHHHTTSS-HHHHHHHHHHHHHHHHHHHHHHHHHHHHHHHHHHHHHHHHHHHHHHHHHHHHH--

pLDDT: mean 92.31, std 12.32, range [45.84, 98.56]